Protein AF-A0A170UX81-F1 (afdb_monomer_lite)

Foldseek 3Di:
DAEFADDDPPDPDDDDLVVVLVVVVVVVCVVVVDDDDAQDWAQQQAQSSNDPFQQRIWGKHFQPPPDWDQDPVGIDTDIYIATAGPVLRVLCQFFISVLSVVLQQPQPPSLQPHPRRHHYSNRPDHSCRRDVCSVVSSVVRCVVPNTNNPDDDDDDDDDDDDPDD

pLDDT: mean 92.56, std 8.22, range [56.03, 98.62]

Organism: Triatoma infestans (NCBI:txid30076)

Secondary structure (DSSP, 8-state):
-EE-BPPPTT--S--SHHHHHHHHHHHHHHHH-PPP-TT-EE---S-TTSSS-S--EEEEEE-TTT--EEETTEEE--EEEEEE-HHHHHHHHHS-HHHHHHHHHHSGGGTT-GGGT-B-TT--S-HHHH-TTHHHHHHHHHHHH--S-----------------

Sequence (165 aa):
LTFRLKRDIGETAPPTWPATLLQSLAKYVFHSGNTVCAGDHVSWHSALDGSESLIEHMLLDIDPQLGAVRTPCGTVDFIQIIGVCHQEMRAAQRWNGMGVLDLLKRIPNGGCGGLWLVTDMRRGESLFQLDPNASRLVDEGIETNGSNLSGVTANCSWSENIENG

Radius of gyration: 18.91 Å; chains: 1; bounding box: 42×47×64 Å

Structure (mmCIF, N/CA/C/O backbone):
data_AF-A0A170UX81-F1
#
_entry.id   AF-A0A170UX81-F1
#
loop_
_atom_site.group_PDB
_atom_site.id
_atom_site.type_symbol
_atom_site.label_atom_id
_atom_site.label_alt_id
_atom_site.label_comp_id
_atom_site.label_asym_id
_atom_site.label_entity_id
_atom_site.label_seq_id
_atom_site.pdbx_PDB_ins_code
_atom_site.Cartn_x
_atom_site.Cartn_y
_atom_site.Cartn_z
_atom_site.occupancy
_atom_site.B_iso_or_equiv
_atom_site.auth_seq_id
_atom_site.auth_comp_id
_atom_site.auth_asym_id
_atom_site.auth_atom_id
_atom_site.pdbx_PDB_model_num
ATOM 1 N N . LEU A 1 1 ? 6.557 -1.711 -11.762 1.00 95.44 1 LEU A N 1
ATOM 2 C CA . LEU A 1 1 ? 5.427 -1.546 -10.822 1.00 95.44 1 LEU A CA 1
ATOM 3 C C . LEU A 1 1 ? 4.324 -2.526 -11.188 1.00 95.44 1 LEU A C 1
ATOM 5 O O . LEU A 1 1 ? 4.097 -2.730 -12.377 1.00 95.44 1 LEU A O 1
ATOM 9 N N . THR A 1 2 ? 3.655 -3.102 -10.196 1.00 97.94 2 THR A N 1
ATOM 10 C CA . THR A 1 2 ? 2.492 -3.989 -10.345 1.00 97.94 2 THR A CA 1
ATOM 11 C C . THR A 1 2 ? 1.399 -3.564 -9.364 1.00 97.94 2 THR A C 1
ATOM 13 O O . THR A 1 2 ? 1.658 -2.816 -8.421 1.00 97.94 2 THR A O 1
ATOM 16 N N . PHE A 1 3 ? 0.157 -3.983 -9.601 1.00 98.38 3 PHE A N 1
ATOM 17 C CA . PHE A 1 3 ? -0.964 -3.682 -8.714 1.00 98.38 3 PHE A CA 1
ATOM 18 C C . PHE A 1 3 ? -1.984 -4.815 -8.759 1.00 98.38 3 PHE A C 1
ATOM 20 O O . PHE A 1 3 ? -2.321 -5.308 -9.838 1.00 98.38 3 PHE A O 1
ATOM 27 N N . ARG A 1 4 ? -2.479 -5.225 -7.589 1.00 98.44 4 ARG A N 1
ATOM 28 C CA . ARG A 1 4 ? -3.501 -6.267 -7.453 1.00 98.44 4 ARG A CA 1
ATOM 29 C C . ARG A 1 4 ? -4.759 -5.640 -6.891 1.00 98.44 4 ARG A C 1
ATOM 31 O O . ARG A 1 4 ? -4.803 -5.307 -5.712 1.00 98.44 4 ARG A O 1
ATOM 38 N N . LEU A 1 5 ? -5.770 -5.508 -7.737 1.00 98.25 5 LEU A N 1
ATOM 39 C CA . LEU A 1 5 ? -7.077 -4.991 -7.358 1.00 98.25 5 LEU A CA 1
ATOM 40 C C . LEU A 1 5 ? -8.054 -6.151 -7.182 1.00 98.25 5 LEU A C 1
ATOM 42 O O . LEU A 1 5 ? -8.151 -7.022 -8.051 1.00 98.25 5 LEU A O 1
ATOM 46 N N . LYS A 1 6 ? -8.782 -6.166 -6.066 1.00 97.62 6 LYS A N 1
ATOM 47 C CA . LYS A 1 6 ? -9.894 -7.093 -5.873 1.00 97.62 6 LYS A CA 1
ATOM 48 C C . LYS A 1 6 ? -10.977 -6.785 -6.905 1.00 97.62 6 LYS A C 1
ATOM 50 O O . LYS A 1 6 ? -11.422 -5.650 -7.016 1.00 97.62 6 LYS A O 1
ATOM 55 N N . ARG A 1 7 ? -11.394 -7.812 -7.643 1.00 96.69 7 ARG A N 1
ATOM 56 C CA . ARG A 1 7 ? -12.480 -7.714 -8.621 1.00 96.69 7 ARG A CA 1
ATOM 57 C C . ARG A 1 7 ? -13.817 -7.528 -7.909 1.00 96.69 7 ARG A C 1
ATOM 59 O O . ARG A 1 7 ? -14.148 -8.309 -7.014 1.00 96.69 7 ARG A O 1
ATOM 66 N N . ASP A 1 8 ? -14.589 -6.552 -8.359 1.00 93.62 8 ASP A N 1
ATOM 67 C CA . ASP A 1 8 ? -15.948 -6.310 -7.895 1.00 93.62 8 ASP A CA 1
ATOM 68 C C . ASP A 1 8 ? -16.952 -7.280 -8.538 1.00 93.62 8 ASP A C 1
ATOM 70 O O . ASP A 1 8 ? -16.762 -7.814 -9.638 1.00 93.62 8 ASP A O 1
ATOM 74 N N . ILE A 1 9 ? -18.072 -7.509 -7.848 1.00 93.00 9 ILE A N 1
ATOM 75 C CA . ILE A 1 9 ? -19.159 -8.341 -8.375 1.00 93.00 9 ILE A CA 1
ATOM 76 C C . ILE A 1 9 ? -19.732 -7.665 -9.624 1.00 93.00 9 ILE A C 1
ATOM 78 O O . ILE A 1 9 ? -20.136 -6.507 -9.590 1.00 93.00 9 ILE A O 1
ATOM 82 N N . GLY A 1 10 ? -19.798 -8.414 -10.724 1.00 92.94 10 GLY A N 1
ATOM 83 C CA . GLY A 1 10 ? -20.347 -7.932 -11.992 1.00 92.94 10 GLY A CA 1
ATOM 84 C C . GLY A 1 10 ? -19.327 -7.271 -12.922 1.00 92.94 10 GLY A C 1
ATOM 85 O O . GLY A 1 10 ? -19.653 -7.047 -14.084 1.00 92.94 10 GLY A O 1
ATOM 86 N N . GLU A 1 11 ? -18.085 -7.034 -12.486 1.00 94.38 11 GLU A N 1
ATOM 87 C CA . GLU A 1 11 ? -17.032 -6.574 -13.396 1.00 94.38 11 GLU A CA 1
ATOM 88 C C . GLU A 1 11 ? -16.705 -7.659 -14.423 1.00 94.38 11 GLU A C 1
ATOM 90 O O . GLU A 1 11 ? -16.342 -8.776 -14.057 1.00 94.38 11 GLU A O 1
ATOM 95 N N . THR A 1 12 ? -16.796 -7.349 -15.715 1.00 95.00 12 THR A N 1
ATOM 96 C CA . THR A 1 12 ? -16.451 -8.276 -16.811 1.00 95.00 12 THR A CA 1
ATOM 97 C C . THR A 1 12 ? -15.061 -8.029 -17.393 1.00 95.00 12 THR A C 1
ATOM 99 O O . THR A 1 12 ? -14.559 -8.857 -18.148 1.00 95.00 12 THR A O 1
ATOM 102 N N . ALA A 1 13 ? -14.442 -6.901 -17.051 1.00 96.00 13 ALA A N 1
ATOM 103 C CA . ALA A 1 13 ? -13.135 -6.464 -17.522 1.00 96.00 13 ALA A CA 1
ATOM 104 C C . ALA A 1 13 ? -12.414 -5.692 -16.402 1.00 96.00 13 ALA A C 1
ATOM 106 O O . ALA A 1 13 ? -13.091 -5.145 -15.530 1.00 96.00 13 ALA A O 1
ATOM 107 N N . PRO A 1 14 ? -11.069 -5.641 -16.406 1.00 95.88 14 PRO A N 1
ATOM 108 C CA . PRO A 1 14 ? -10.326 -4.867 -15.421 1.00 95.88 14 PRO A CA 1
ATOM 109 C C . PRO A 1 14 ? -10.583 -3.360 -15.599 1.00 95.88 14 PRO A C 1
ATOM 111 O O . PRO A 1 14 ? -10.594 -2.878 -16.738 1.00 95.88 14 PRO A O 1
ATOM 114 N N . PRO A 1 15 ? -10.743 -2.595 -14.506 1.00 96.31 15 PRO A N 1
ATOM 115 C CA . PRO A 1 15 ? -10.854 -1.146 -14.590 1.00 96.31 15 PRO A CA 1
ATOM 116 C C . PRO A 1 15 ? -9.529 -0.519 -15.042 1.00 96.31 15 PRO A C 1
ATOM 118 O O . PRO A 1 15 ? -8.445 -1.068 -14.838 1.00 96.31 15 PRO A O 1
ATOM 121 N N . THR A 1 16 ? -9.608 0.660 -15.656 1.00 96.31 16 THR A N 1
ATOM 122 C CA . THR A 1 16 ? -8.450 1.333 -16.268 1.00 96.31 16 THR A CA 1
ATOM 123 C C . THR A 1 16 ? -7.740 2.312 -15.336 1.00 96.31 16 THR A C 1
ATOM 125 O O . THR A 1 16 ? -6.570 2.619 -15.564 1.00 96.31 16 THR A O 1
ATOM 128 N N . TRP A 1 17 ? -8.395 2.776 -14.265 1.00 97.19 17 TRP A N 1
ATOM 129 C CA . TRP A 1 17 ? -7.829 3.752 -13.326 1.00 97.19 17 TRP A CA 1
ATOM 130 C C . TRP A 1 17 ? -6.486 3.330 -12.696 1.00 97.19 17 TRP A C 1
ATOM 132 O O . TRP A 1 17 ? -5.639 4.214 -12.528 1.00 97.19 17 TRP A O 1
ATOM 142 N N . PRO A 1 18 ? -6.190 2.032 -12.431 1.00 97.94 18 PRO A N 1
ATOM 143 C CA . PRO A 1 18 ? -4.887 1.659 -11.887 1.00 97.94 18 PRO A CA 1
ATOM 144 C C . PRO A 1 18 ? -3.735 2.001 -12.834 1.00 97.94 18 PRO A C 1
ATOM 146 O O . PRO A 1 18 ? -2.644 2.334 -12.380 1.00 97.94 18 PRO A O 1
ATOM 149 N N . ALA A 1 19 ? -3.964 1.987 -14.152 1.00 97.19 19 ALA A N 1
ATOM 150 C CA . ALA A 1 19 ? -2.950 2.406 -15.115 1.00 97.19 19 ALA A CA 1
ATOM 151 C C . ALA A 1 19 ? -2.602 3.896 -14.952 1.00 97.19 19 ALA A C 1
ATOM 153 O O . ALA A 1 19 ? -1.429 4.261 -15.014 1.00 97.19 19 ALA A O 1
ATOM 154 N N . THR A 1 20 ? -3.593 4.749 -14.679 1.00 96.44 20 THR A N 1
ATOM 155 C CA . THR A 1 20 ? -3.389 6.183 -14.416 1.00 96.44 20 THR A CA 1
ATOM 156 C C . THR A 1 20 ? -2.621 6.418 -13.112 1.00 96.44 20 THR A C 1
ATOM 158 O O . THR A 1 20 ? -1.713 7.255 -13.072 1.00 96.44 20 THR A O 1
ATOM 161 N N . LEU A 1 21 ? -2.924 5.647 -12.061 1.00 96.31 21 LEU A N 1
ATOM 162 C CA . LEU A 1 21 ? -2.176 5.676 -10.799 1.00 96.31 21 LEU A CA 1
ATOM 163 C C . LEU A 1 21 ? -0.700 5.309 -11.031 1.00 96.31 21 LEU A C 1
ATOM 165 O O . LEU A 1 21 ? 0.202 6.065 -10.664 1.00 96.31 21 LEU A O 1
ATOM 169 N N . LEU A 1 22 ? -0.453 4.191 -11.721 1.00 96.50 22 LEU A N 1
ATOM 170 C CA . LEU A 1 22 ? 0.889 3.718 -12.069 1.00 96.50 22 LEU A CA 1
ATOM 171 C C . LEU A 1 22 ? 1.674 4.740 -12.896 1.00 96.50 22 LEU A C 1
ATOM 173 O O . LEU A 1 22 ? 2.857 4.965 -12.645 1.00 96.50 22 LEU A O 1
ATOM 177 N N . GLN A 1 23 ? 1.022 5.386 -13.864 1.00 95.75 23 GLN A N 1
ATOM 178 C CA . GLN A 1 23 ? 1.638 6.445 -14.662 1.00 95.75 23 GLN A CA 1
ATOM 179 C C . GLN A 1 23 ? 2.037 7.649 -13.810 1.00 95.75 23 GLN A C 1
ATOM 181 O O . GLN A 1 23 ? 3.087 8.247 -14.044 1.00 95.75 23 GLN A O 1
ATOM 186 N N . SER A 1 24 ? 1.219 8.014 -12.828 1.00 93.88 24 SER A N 1
ATOM 187 C CA . SER A 1 24 ? 1.494 9.157 -11.957 1.00 93.88 24 SER A CA 1
ATOM 188 C C . SER A 1 24 ? 2.683 8.886 -11.032 1.00 93.88 24 SER A C 1
ATOM 190 O O . SER A 1 24 ? 3.566 9.734 -10.906 1.00 93.88 24 SER A O 1
ATOM 192 N N . LEU A 1 25 ? 2.782 7.671 -10.487 1.00 92.88 25 LEU A N 1
ATOM 193 C CA . LEU A 1 25 ? 3.960 7.228 -9.735 1.00 92.88 25 LEU A CA 1
ATOM 194 C C . LEU A 1 25 ? 5.215 7.153 -10.602 1.00 92.88 25 LEU A C 1
ATOM 196 O O . LEU A 1 25 ? 6.274 7.621 -10.190 1.00 92.88 25 LEU A O 1
ATOM 200 N N . ALA A 1 26 ? 5.105 6.617 -11.819 1.00 91.94 26 ALA A N 1
ATOM 201 C CA . ALA A 1 26 ? 6.228 6.584 -12.748 1.00 91.94 26 ALA A CA 1
ATOM 202 C C . ALA A 1 26 ? 6.738 8.003 -13.029 1.00 91.94 26 ALA A C 1
ATOM 204 O O . ALA A 1 26 ? 7.935 8.253 -12.919 1.00 91.94 26 ALA A O 1
ATOM 205 N N . LYS A 1 27 ? 5.839 8.960 -13.305 1.00 93.06 27 LYS A N 1
ATOM 206 C CA . LYS A 1 27 ? 6.215 10.372 -13.460 1.00 93.06 27 LYS A CA 1
ATOM 207 C C . LYS A 1 27 ? 6.963 10.877 -12.229 1.00 93.06 27 LYS A C 1
ATOM 209 O O . LYS A 1 27 ? 8.021 11.466 -12.405 1.00 93.06 27 LYS A O 1
ATOM 214 N N . TYR A 1 28 ? 6.473 10.637 -11.014 1.00 90.19 28 TYR A N 1
ATOM 215 C CA . TYR A 1 28 ? 7.176 11.056 -9.797 1.00 90.19 28 TYR A CA 1
ATOM 216 C C . TYR A 1 28 ? 8.613 10.509 -9.727 1.00 90.19 28 TYR A C 1
ATOM 218 O O . TYR A 1 28 ? 9.546 11.284 -9.511 1.00 90.19 28 TYR A O 1
ATOM 226 N N . VAL A 1 29 ? 8.806 9.211 -9.980 1.00 90.62 29 VAL A N 1
ATOM 227 C CA . VAL A 1 29 ? 10.132 8.562 -10.000 1.00 90.62 29 VAL A CA 1
ATOM 228 C C . VAL A 1 29 ? 11.050 9.215 -11.038 1.00 90.62 29 VAL A C 1
ATOM 230 O O . VAL A 1 29 ? 12.181 9.577 -10.725 1.00 90.62 29 VAL A O 1
ATOM 233 N N . PHE A 1 30 ? 10.551 9.452 -12.256 1.00 88.81 30 PHE A N 1
ATOM 234 C CA . PHE A 1 30 ? 11.334 10.093 -13.318 1.00 88.81 30 PHE A CA 1
ATOM 235 C C . PHE A 1 30 ? 11.702 11.552 -13.011 1.00 88.81 30 PHE A C 1
ATOM 237 O O . PHE A 1 30 ? 12.806 11.971 -13.345 1.00 88.81 30 PHE A O 1
ATOM 244 N N . HIS A 1 31 ? 10.805 12.331 -12.398 1.00 89.12 31 HIS A N 1
ATOM 245 C CA . HIS A 1 31 ? 11.064 13.748 -12.108 1.00 89.12 31 HIS A CA 1
ATOM 246 C C . HIS A 1 31 ? 11.956 13.947 -10.879 1.00 89.12 31 HIS A C 1
ATOM 248 O O . HIS A 1 31 ? 12.763 14.871 -10.858 1.00 89.12 31 HIS A O 1
ATOM 254 N N . SER A 1 32 ? 11.797 13.112 -9.850 1.00 88.62 32 SER A N 1
ATOM 255 C CA . SER A 1 32 ? 12.569 13.223 -8.606 1.00 88.62 32 SER A CA 1
ATOM 256 C C . SER A 1 32 ? 13.931 12.531 -8.678 1.00 88.62 32 SER A C 1
ATOM 258 O O . SER A 1 32 ? 14.832 12.894 -7.930 1.00 88.62 32 SER A O 1
ATOM 260 N N . GLY A 1 33 ? 14.079 11.525 -9.548 1.00 84.94 33 GLY A N 1
ATOM 261 C CA . GLY A 1 33 ? 15.227 10.617 -9.552 1.00 84.94 33 GLY A CA 1
ATOM 262 C C . GLY A 1 33 ? 15.219 9.605 -8.399 1.00 84.94 33 GLY A C 1
ATOM 263 O O . GLY A 1 33 ? 16.123 8.774 -8.315 1.00 84.94 33 GLY A O 1
ATOM 264 N N . ASN A 1 34 ? 14.207 9.637 -7.525 1.00 84.62 34 ASN A N 1
ATOM 265 C CA . ASN A 1 34 ? 14.097 8.716 -6.401 1.00 84.62 34 ASN A CA 1
ATOM 266 C C . ASN A 1 34 ? 13.595 7.357 -6.883 1.00 84.62 34 ASN A C 1
ATOM 268 O O . ASN A 1 34 ? 12.515 7.246 -7.466 1.00 84.62 34 ASN A O 1
ATOM 272 N N . THR A 1 35 ? 14.376 6.315 -6.612 1.00 86.19 35 THR A N 1
ATOM 273 C CA . THR A 1 35 ? 13.954 4.933 -6.857 1.00 86.19 35 THR A CA 1
ATOM 274 C C . THR A 1 35 ? 13.017 4.482 -5.745 1.00 86.19 35 THR A C 1
ATOM 276 O O . THR A 1 35 ? 13.195 4.872 -4.596 1.00 86.19 35 THR A O 1
ATOM 279 N N . VAL A 1 36 ? 12.029 3.664 -6.101 1.00 88.12 36 VAL A N 1
ATOM 280 C CA . VAL A 1 36 ? 11.122 3.026 -5.146 1.00 88.12 36 VAL A CA 1
ATOM 281 C C . VAL A 1 36 ? 11.613 1.629 -4.779 1.00 88.12 36 VAL A C 1
ATOM 283 O O . VAL A 1 36 ? 11.985 0.847 -5.656 1.00 88.12 36 VAL A O 1
ATOM 286 N N . CYS A 1 37 ? 11.564 1.313 -3.493 1.00 91.06 37 CYS A N 1
ATOM 287 C CA . CYS A 1 37 ? 12.029 0.068 -2.899 1.00 91.06 37 CYS A CA 1
ATOM 288 C C . CYS A 1 37 ? 10.915 -0.609 -2.087 1.00 91.06 37 CYS A C 1
ATOM 290 O O . CYS A 1 37 ? 9.910 0.001 -1.722 1.00 91.06 37 CYS A O 1
ATOM 292 N N . ALA A 1 38 ? 11.094 -1.895 -1.784 1.00 93.25 38 ALA A N 1
ATOM 293 C CA . ALA A 1 38 ? 10.212 -2.587 -0.850 1.00 93.25 38 ALA A CA 1
ATOM 294 C C . ALA A 1 38 ? 10.327 -1.970 0.555 1.00 93.25 38 ALA A C 1
ATOM 296 O O . ALA A 1 38 ? 11.426 -1.671 1.021 1.00 93.25 38 ALA A O 1
ATOM 297 N N . GLY A 1 39 ? 9.188 -1.781 1.217 1.00 91.94 39 GLY A N 1
ATOM 298 C CA . GLY A 1 39 ? 9.076 -1.094 2.502 1.00 91.94 39 GLY A CA 1
ATOM 299 C C . GLY A 1 39 ? 8.868 0.420 2.395 1.00 91.94 39 GLY A C 1
ATOM 300 O O . GLY A 1 39 ? 8.556 1.046 3.412 1.00 91.94 39 GLY A O 1
ATOM 301 N N . ASP A 1 40 ? 8.984 1.006 1.200 1.00 94.50 40 ASP A N 1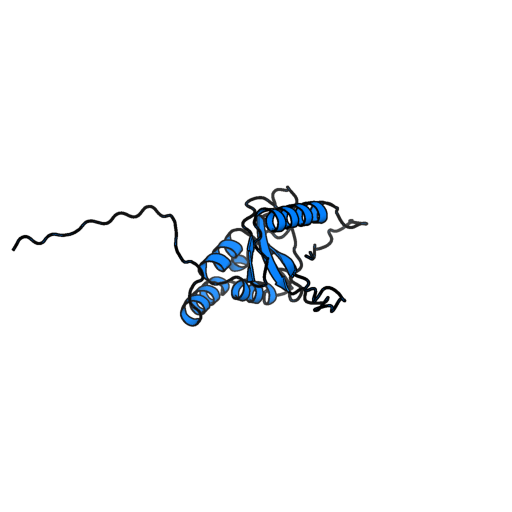
ATOM 302 C CA . ASP A 1 40 ? 8.676 2.419 0.988 1.00 94.50 40 ASP A CA 1
ATOM 303 C C . ASP A 1 40 ? 7.174 2.689 1.104 1.00 94.50 40 ASP A C 1
ATOM 305 O O . ASP A 1 40 ? 6.317 1.817 0.921 1.00 94.50 40 ASP A O 1
ATOM 309 N N . HIS A 1 41 ? 6.858 3.950 1.379 1.00 95.00 41 HIS A N 1
ATOM 310 C CA . HIS A 1 41 ? 5.497 4.441 1.492 1.00 95.00 41 HIS A CA 1
ATOM 311 C C . HIS A 1 41 ? 5.292 5.675 0.617 1.00 95.00 41 HIS A C 1
ATOM 313 O O . HIS A 1 41 ? 6.191 6.499 0.454 1.00 95.00 41 HIS A O 1
ATOM 319 N N . VAL A 1 42 ? 4.082 5.834 0.084 1.00 95.06 42 VAL A N 1
ATOM 320 C CA . VAL A 1 42 ? 3.698 6.994 -0.723 1.00 95.06 42 VAL A CA 1
ATOM 321 C C . VAL A 1 42 ? 2.424 7.608 -0.160 1.00 95.06 42 VAL A C 1
ATOM 323 O O . VAL A 1 42 ? 1.337 7.023 -0.207 1.00 95.06 42 VAL A O 1
ATOM 326 N N . SER A 1 43 ? 2.560 8.825 0.364 1.00 94.69 43 SE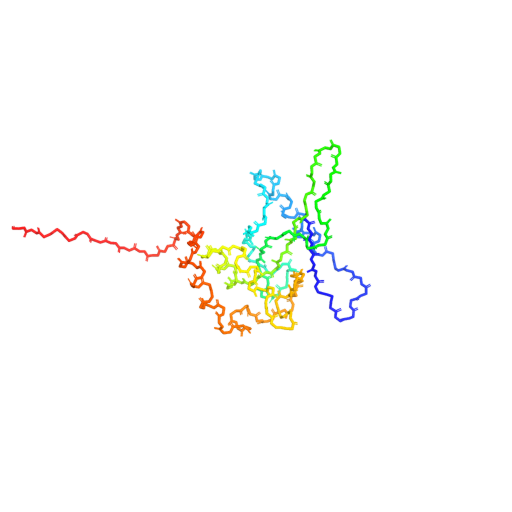R A N 1
ATOM 327 C CA . SER A 1 43 ? 1.436 9.616 0.855 1.00 94.69 43 SER A CA 1
ATOM 328 C C . SER A 1 43 ? 0.648 10.194 -0.325 1.00 94.69 43 SER A C 1
ATOM 330 O O . SER A 1 43 ? 1.093 11.150 -0.953 1.00 94.69 43 SER A O 1
ATOM 332 N N . TRP A 1 44 ? -0.509 9.605 -0.642 1.00 94.88 44 TRP A N 1
ATOM 333 C CA . TRP A 1 44 ? -1.330 10.026 -1.785 1.00 94.88 44 TRP A CA 1
ATOM 334 C C . TRP A 1 44 ? -2.467 11.000 -1.425 1.00 94.88 44 TRP A C 1
ATOM 336 O O . TRP A 1 44 ? -2.795 11.871 -2.227 1.00 94.88 44 TRP A O 1
ATOM 346 N N . HIS A 1 45 ? -2.999 10.923 -0.197 1.00 93.56 45 HIS A N 1
ATOM 347 C CA . HIS A 1 45 ? -3.952 11.895 0.376 1.00 93.56 45 HIS A CA 1
ATOM 348 C C . HIS A 1 45 ? -5.286 12.021 -0.380 1.00 93.56 45 HIS A C 1
ATOM 350 O O . HIS A 1 45 ? -5.952 13.050 -0.307 1.00 93.56 45 HIS A O 1
ATOM 356 N N . SER A 1 46 ? -5.660 10.990 -1.132 1.00 95.44 46 SER A N 1
ATOM 357 C CA . SER A 1 46 ? -6.947 10.882 -1.822 1.00 95.44 46 SER A CA 1
ATOM 358 C C . SER A 1 46 ? -7.229 9.416 -2.130 1.00 95.44 46 SER A C 1
ATOM 360 O O . SER A 1 46 ? -6.287 8.629 -2.227 1.00 95.44 46 SER A O 1
ATOM 362 N N . ALA A 1 47 ? -8.493 9.029 -2.298 1.00 97.12 47 ALA A N 1
ATOM 363 C CA . ALA A 1 47 ? -8.817 7.666 -2.704 1.00 97.12 47 ALA A CA 1
ATOM 364 C C . ALA A 1 47 ? -8.118 7.311 -4.027 1.00 97.12 47 ALA A C 1
ATOM 366 O O . ALA A 1 47 ? -8.165 8.079 -4.992 1.00 97.12 47 ALA A O 1
ATOM 367 N N . LEU A 1 48 ? -7.479 6.139 -4.090 1.00 97.12 48 LEU A N 1
ATOM 368 C CA . LEU A 1 48 ? -6.647 5.760 -5.244 1.00 97.12 48 LEU A CA 1
ATOM 369 C C . LEU A 1 48 ? -7.428 5.664 -6.568 1.00 97.12 48 LEU A C 1
ATOM 371 O O . LEU A 1 48 ? -6.848 5.845 -7.639 1.00 97.12 48 LEU A O 1
ATOM 375 N N . ASP A 1 49 ? -8.730 5.389 -6.491 1.00 96.25 49 ASP A N 1
ATOM 376 C CA . ASP A 1 49 ? -9.656 5.291 -7.622 1.00 96.25 49 ASP A CA 1
ATOM 377 C C . ASP A 1 49 ? -10.474 6.575 -7.859 1.00 96.25 49 ASP A C 1
ATOM 379 O O . ASP A 1 49 ? -11.310 6.611 -8.762 1.00 96.25 49 ASP A O 1
ATOM 383 N N . GLY A 1 50 ? -10.237 7.630 -7.070 1.00 94.44 50 GLY A N 1
ATOM 384 C CA . GLY A 1 50 ? -10.990 8.885 -7.119 1.00 94.44 50 GLY A CA 1
ATOM 385 C C . GLY A 1 50 ? -12.394 8.817 -6.507 1.00 94.44 50 GLY A C 1
ATOM 386 O O . GLY A 1 50 ? -13.194 9.717 -6.755 1.00 94.44 50 GLY A O 1
ATOM 387 N N . SER A 1 51 ? -12.711 7.758 -5.754 1.00 95.25 51 SER A N 1
ATOM 388 C CA . SER A 1 51 ? -13.961 7.625 -4.996 1.00 95.25 51 SER A CA 1
ATOM 389 C C . SER A 1 51 ? -13.851 8.215 -3.575 1.00 95.25 51 SER A C 1
ATOM 391 O O . SER A 1 51 ? -12.945 8.986 -3.280 1.00 95.25 51 SER A O 1
ATOM 393 N N . GLU A 1 52 ? -14.761 7.826 -2.677 1.00 94.44 52 GLU A N 1
ATOM 394 C CA . GLU A 1 52 ? -14.732 8.141 -1.236 1.00 94.44 52 GLU A CA 1
ATOM 395 C C . GLU A 1 52 ? -14.194 6.948 -0.409 1.00 94.44 52 GLU A C 1
ATOM 397 O O . GLU A 1 52 ? -14.631 6.685 0.713 1.00 94.44 52 GLU A O 1
ATOM 402 N N . SER A 1 53 ? -13.307 6.140 -0.999 1.00 97.19 53 SER A N 1
ATOM 403 C CA . SER A 1 53 ? -12.691 4.988 -0.332 1.00 97.19 53 SER A CA 1
ATOM 404 C C . SER A 1 53 ? -11.758 5.415 0.804 1.00 97.19 53 SER A C 1
ATOM 406 O O . SER A 1 53 ? -11.020 6.385 0.678 1.00 97.19 53 SER A O 1
ATOM 408 N N . LEU A 1 54 ? -11.685 4.604 1.866 1.00 97.56 54 LEU A N 1
ATOM 409 C CA . LEU A 1 54 ? -10.685 4.761 2.931 1.00 97.56 54 LEU A CA 1
ATOM 410 C C . LEU A 1 54 ? -9.250 4.454 2.474 1.00 97.56 54 LEU A C 1
ATOM 412 O O . LEU A 1 54 ? -8.301 4.674 3.229 1.00 97.56 54 LEU A O 1
ATOM 416 N N . ILE A 1 55 ? -9.081 3.877 1.283 1.00 98.31 55 ILE A N 1
ATOM 417 C CA . ILE A 1 55 ? -7.784 3.502 0.727 1.00 98.31 55 ILE A CA 1
ATOM 418 C C . ILE A 1 55 ? -7.184 4.705 0.002 1.00 98.31 55 ILE A C 1
ATOM 420 O O . ILE A 1 55 ? -7.451 4.942 -1.176 1.00 98.31 55 ILE A O 1
ATOM 424 N N . GLU A 1 56 ? -6.362 5.456 0.733 1.00 98.00 56 GLU A N 1
ATOM 425 C CA . GLU A 1 56 ? -5.892 6.787 0.328 1.00 98.00 56 GLU A CA 1
ATOM 426 C C . GLU A 1 56 ? -4.368 6.919 0.226 1.00 98.00 56 GLU A C 1
ATOM 428 O O . GLU A 1 56 ? -3.843 8.000 -0.049 1.00 98.00 56 GLU A O 1
ATOM 433 N N . HIS A 1 57 ? -3.631 5.850 0.520 1.00 98.31 57 HIS A N 1
ATOM 434 C CA . HIS A 1 57 ? -2.172 5.839 0.546 1.00 98.31 57 HIS A CA 1
ATOM 435 C C . HIS A 1 57 ? -1.636 4.508 0.022 1.00 98.31 57 HIS A C 1
ATOM 437 O O . HIS A 1 57 ? -2.396 3.572 -0.232 1.00 98.31 57 HIS A O 1
ATOM 443 N N . MET A 1 58 ? -0.317 4.422 -0.156 1.00 98.25 58 MET A N 1
ATOM 444 C CA . MET A 1 58 ? 0.324 3.235 -0.715 1.00 98.25 58 MET A CA 1
ATOM 445 C C . MET A 1 58 ? 1.534 2.800 0.105 1.00 98.25 58 MET A C 1
ATOM 447 O O . MET A 1 58 ? 2.356 3.630 0.491 1.00 98.25 58 MET A O 1
ATOM 451 N N . LEU A 1 59 ? 1.667 1.491 0.298 1.00 98.12 59 LEU A N 1
ATOM 452 C CA . LEU A 1 59 ? 2.918 0.827 0.661 1.00 98.12 59 LEU A CA 1
ATOM 453 C C . LEU A 1 59 ? 3.442 0.046 -0.540 1.00 98.12 59 LEU A C 1
ATOM 455 O O . LEU A 1 59 ? 2.665 -0.354 -1.411 1.00 98.12 59 LEU A O 1
ATOM 459 N N . LEU A 1 60 ? 4.753 -0.165 -0.579 1.00 97.56 60 LEU A N 1
ATOM 460 C CA . LEU A 1 60 ? 5.433 -0.862 -1.662 1.00 97.56 60 LEU A CA 1
ATOM 461 C C . LEU A 1 60 ? 6.076 -2.148 -1.141 1.00 97.56 60 LEU A C 1
ATOM 463 O O . LEU A 1 60 ? 6.769 -2.129 -0.128 1.00 97.56 60 LEU A O 1
ATOM 467 N N . ASP A 1 61 ? 5.869 -3.262 -1.835 1.00 97.31 61 ASP A N 1
ATOM 468 C CA . ASP A 1 61 ? 6.504 -4.552 -1.527 1.00 97.31 61 ASP A CA 1
ATOM 469 C C . ASP A 1 61 ? 6.929 -5.246 -2.827 1.00 97.31 61 ASP A C 1
ATOM 471 O O . ASP A 1 61 ? 6.506 -4.864 -3.918 1.00 97.31 61 ASP A O 1
ATOM 475 N N . ILE A 1 62 ? 7.768 -6.272 -2.736 1.00 96.44 62 ILE A N 1
ATOM 476 C CA . ILE A 1 62 ? 8.114 -7.113 -3.885 1.00 96.44 62 ILE A CA 1
ATOM 477 C C . ILE A 1 62 ? 6.860 -7.876 -4.331 1.00 96.44 62 ILE A C 1
ATOM 479 O O . ILE A 1 62 ? 6.129 -8.427 -3.507 1.00 96.44 62 ILE A O 1
ATOM 483 N N . ASP A 1 63 ? 6.609 -7.937 -5.641 1.00 97.50 63 ASP A N 1
ATOM 484 C CA . ASP A 1 63 ? 5.513 -8.737 -6.180 1.00 97.50 63 ASP A CA 1
ATOM 485 C C . ASP A 1 63 ? 5.718 -10.217 -5.808 1.00 97.50 63 ASP A C 1
ATOM 487 O O . ASP A 1 63 ? 6.741 -10.809 -6.176 1.00 97.50 63 ASP A O 1
ATOM 491 N N . PRO A 1 64 ? 4.752 -10.848 -5.118 1.00 95.12 64 PRO A N 1
ATOM 492 C CA . PRO A 1 64 ? 4.928 -12.189 -4.572 1.00 95.12 64 PRO A CA 1
ATOM 493 C C . PRO A 1 64 ? 4.991 -13.291 -5.641 1.00 95.12 64 PRO A C 1
ATOM 495 O O . PRO A 1 64 ? 5.250 -14.442 -5.295 1.00 95.12 64 PRO A O 1
ATOM 498 N N . GLN A 1 65 ? 4.723 -12.988 -6.919 1.00 96.81 65 GLN A N 1
ATOM 499 C CA . GLN A 1 65 ? 4.663 -13.995 -7.985 1.00 96.81 65 GLN A CA 1
ATOM 500 C C . GLN A 1 65 ? 5.651 -13.777 -9.130 1.00 96.81 65 GLN A C 1
ATOM 502 O O . GLN A 1 65 ? 6.046 -14.756 -9.759 1.00 96.81 65 GLN A O 1
ATOM 507 N N . LEU A 1 66 ? 6.020 -12.535 -9.450 1.00 93.38 66 LEU A N 1
ATOM 508 C CA . LEU A 1 66 ? 6.743 -12.259 -10.698 1.00 93.38 66 LEU A CA 1
ATOM 509 C C . LEU A 1 66 ? 8.259 -12.478 -10.610 1.00 93.38 66 LEU A C 1
ATOM 511 O O . LEU A 1 66 ? 8.859 -12.826 -11.625 1.00 93.38 66 LEU A O 1
ATOM 515 N N . GLY A 1 67 ? 8.856 -12.367 -9.418 1.00 90.06 67 GLY A N 1
ATOM 516 C CA . GLY A 1 67 ? 10.294 -12.579 -9.204 1.00 90.06 67 GLY A CA 1
ATOM 517 C C . GLY A 1 67 ? 11.199 -11.642 -10.022 1.00 90.06 67 GLY A C 1
ATOM 518 O O . GLY A 1 67 ? 10.751 -10.902 -10.891 1.00 90.06 67 GLY A O 1
ATOM 519 N N . ALA A 1 68 ? 12.503 -11.651 -9.748 1.00 94.50 68 ALA A N 1
ATOM 520 C CA . ALA A 1 68 ? 13.458 -10.837 -10.501 1.00 94.50 68 ALA A CA 1
ATOM 521 C C . ALA A 1 68 ? 13.726 -11.433 -11.894 1.00 94.50 68 ALA A C 1
ATOM 523 O O . ALA A 1 68 ? 13.996 -12.631 -12.024 1.00 94.50 68 ALA A O 1
ATOM 524 N N . VAL A 1 69 ? 13.738 -10.599 -12.937 1.00 96.88 69 VAL A N 1
ATOM 525 C CA . VAL A 1 69 ? 14.038 -11.020 -14.315 1.00 96.88 69 VAL A CA 1
ATOM 526 C C . VAL A 1 69 ? 15.360 -10.416 -14.775 1.00 96.88 69 VAL A C 1
ATOM 528 O O . VAL A 1 69 ? 15.563 -9.205 -14.724 1.00 96.88 69 VAL A O 1
ATOM 531 N N . ARG A 1 70 ? 16.274 -11.260 -15.270 1.00 96.56 70 ARG A N 1
ATOM 532 C CA . ARG A 1 70 ? 17.527 -10.800 -15.885 1.00 96.56 70 ARG A CA 1
ATOM 533 C C . 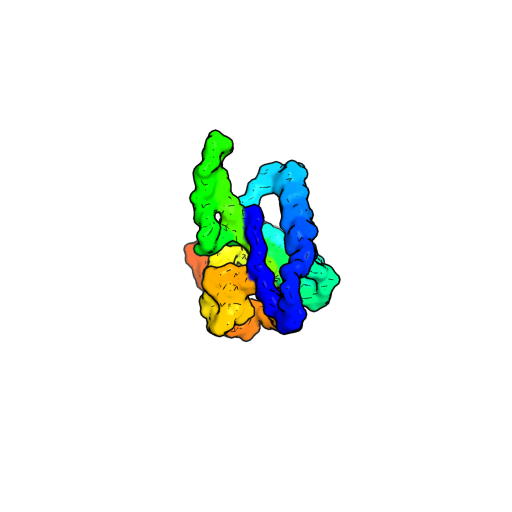ARG A 1 70 ? 17.305 -10.441 -17.349 1.00 96.56 70 ARG A C 1
ATOM 535 O O . ARG A 1 70 ? 16.784 -11.244 -18.117 1.00 96.56 70 ARG A O 1
ATOM 542 N N . THR A 1 71 ? 17.769 -9.261 -17.738 1.00 96.69 71 THR A N 1
ATOM 543 C CA . THR A 1 71 ? 17.740 -8.761 -19.116 1.00 96.69 71 THR A CA 1
ATOM 544 C C . THR A 1 71 ? 19.155 -8.379 -19.566 1.00 96.69 71 THR A C 1
ATOM 546 O O . THR A 1 71 ? 20.035 -8.199 -18.720 1.00 96.69 71 THR A O 1
ATOM 549 N N . PRO A 1 72 ? 19.405 -8.194 -20.875 1.00 97.94 72 PRO A N 1
ATOM 550 C CA . PRO A 1 72 ? 20.691 -7.681 -21.356 1.00 97.94 72 PRO A CA 1
ATOM 551 C C . PRO A 1 72 ? 21.075 -6.305 -20.786 1.00 97.94 72 PRO A C 1
ATOM 553 O O . PRO A 1 72 ? 22.253 -5.968 -20.757 1.00 97.94 72 PRO A O 1
ATOM 556 N N . CYS A 1 73 ? 20.098 -5.518 -20.326 1.00 96.12 73 CYS A N 1
ATOM 557 C CA . CYS A 1 73 ? 20.301 -4.175 -19.781 1.00 96.12 73 CYS A CA 1
ATOM 558 C C . CYS A 1 73 ? 20.356 -4.140 -18.243 1.00 96.12 73 CYS A C 1
ATOM 560 O O . CYS A 1 73 ? 20.422 -3.058 -17.668 1.00 96.12 73 CYS A O 1
ATOM 562 N N . GLY A 1 74 ? 20.319 -5.298 -17.576 1.00 95.75 74 GLY A N 1
ATOM 563 C CA . GLY A 1 74 ? 20.322 -5.405 -16.117 1.00 95.75 74 GLY A CA 1
ATOM 564 C C . GLY A 1 74 ? 19.164 -6.237 -15.567 1.00 95.75 74 GLY A C 1
ATOM 565 O O . GLY A 1 74 ? 18.409 -6.869 -16.312 1.00 95.75 74 GLY A O 1
ATOM 566 N N . THR A 1 75 ? 19.043 -6.256 -14.243 1.00 95.06 75 THR A N 1
ATOM 567 C CA . THR A 1 75 ? 17.967 -6.958 -13.532 1.00 95.06 75 THR A CA 1
ATOM 568 C C . THR A 1 75 ? 16.755 -6.049 -13.378 1.00 95.06 75 THR A C 1
ATOM 570 O O . THR A 1 75 ? 16.900 -4.864 -13.085 1.00 95.06 75 THR A O 1
ATOM 573 N N . VAL A 1 76 ? 15.566 -6.614 -13.565 1.00 95.44 76 VAL A N 1
ATOM 574 C CA . VAL A 1 76 ? 14.287 -5.943 -13.345 1.00 95.44 76 VAL A CA 1
ATOM 575 C C . VAL A 1 76 ? 13.563 -6.633 -12.199 1.00 95.44 76 VAL A C 1
ATOM 577 O O . VAL A 1 76 ? 13.222 -7.812 -12.305 1.00 95.44 76 VAL A O 1
ATOM 580 N N . ASP A 1 77 ? 13.307 -5.876 -11.137 1.00 94.19 77 ASP A N 1
ATOM 581 C CA . ASP A 1 77 ? 12.439 -6.278 -10.035 1.00 94.19 77 ASP A CA 1
ATOM 582 C C . ASP A 1 77 ? 11.029 -5.707 -10.221 1.00 94.19 77 ASP A C 1
ATOM 584 O O . ASP A 1 77 ? 10.823 -4.626 -10.789 1.00 94.19 77 ASP A O 1
ATOM 588 N N . PHE A 1 78 ? 10.034 -6.432 -9.716 1.00 96.56 78 PHE A N 1
ATOM 589 C CA . PHE A 1 78 ? 8.638 -6.014 -9.758 1.00 96.56 78 PHE A CA 1
ATOM 590 C C . PHE A 1 78 ? 8.203 -5.565 -8.370 1.00 96.56 78 PHE A C 1
ATOM 592 O O . PHE A 1 78 ? 8.054 -6.381 -7.469 1.00 96.56 78 PHE A O 1
ATOM 599 N N . ILE A 1 79 ? 7.991 -4.259 -8.214 1.00 96.69 79 ILE A N 1
ATOM 600 C CA . ILE A 1 79 ? 7.436 -3.667 -6.993 1.00 96.69 79 ILE A CA 1
ATOM 601 C C . ILE A 1 79 ? 5.916 -3.567 -7.125 1.00 96.69 79 ILE A C 1
ATOM 603 O O . ILE A 1 79 ? 5.420 -2.874 -8.021 1.00 96.69 79 ILE A O 1
ATOM 607 N N . GLN A 1 80 ? 5.198 -4.255 -6.245 1.00 98.19 80 GLN A N 1
ATOM 608 C CA . GLN A 1 80 ? 3.756 -4.170 -6.088 1.00 98.19 80 GLN A CA 1
ATOM 609 C C . GLN A 1 80 ? 3.384 -2.951 -5.248 1.00 98.19 80 GLN A C 1
ATOM 611 O O . GLN A 1 80 ? 4.016 -2.651 -4.239 1.00 98.19 80 GLN A O 1
ATOM 616 N N . ILE A 1 81 ? 2.322 -2.270 -5.664 1.00 98.31 81 ILE A N 1
ATOM 617 C CA . ILE A 1 81 ? 1.650 -1.236 -4.881 1.00 98.31 81 ILE A CA 1
ATOM 618 C C . ILE A 1 81 ? 0.538 -1.881 -4.058 1.00 98.31 81 ILE A C 1
ATOM 620 O O . ILE A 1 81 ? -0.246 -2.681 -4.575 1.00 98.31 81 ILE A O 1
ATOM 624 N N . ILE A 1 82 ? 0.454 -1.497 -2.790 1.00 98.62 82 ILE A N 1
ATOM 625 C CA . ILE A 1 82 ? -0.542 -1.963 -1.833 1.00 98.62 82 ILE A CA 1
ATOM 626 C C . ILE A 1 82 ? -1.282 -0.750 -1.292 1.00 98.62 82 ILE A C 1
ATOM 628 O O . ILE A 1 82 ? -0.678 0.102 -0.643 1.00 98.62 82 ILE A O 1
ATOM 632 N N . GLY A 1 83 ? -2.581 -0.663 -1.564 1.00 98.44 83 GLY A N 1
ATOM 633 C CA . GLY A 1 83 ? -3.417 0.408 -1.043 1.00 98.44 83 GLY A CA 1
ATOM 634 C C . GLY A 1 83 ? -3.670 0.240 0.454 1.00 98.44 83 GLY A C 1
ATOM 635 O O . GLY A 1 83 ? -4.113 -0.818 0.901 1.00 98.44 83 GLY A O 1
ATOM 636 N N . VAL A 1 84 ? -3.428 1.303 1.218 1.00 98.50 84 VAL A N 1
ATOM 637 C CA . VAL A 1 84 ? -3.604 1.338 2.675 1.00 98.50 84 VAL A CA 1
ATOM 638 C C . VAL A 1 84 ? -4.403 2.562 3.110 1.00 98.50 84 VAL A C 1
ATOM 640 O O . VAL A 1 84 ? -4.480 3.565 2.397 1.00 98.50 84 VAL A O 1
ATOM 643 N N . CYS A 1 85 ? -5.008 2.481 4.292 1.00 98.12 85 CYS A N 1
ATOM 644 C CA . CYS A 1 85 ? -5.728 3.605 4.877 1.00 98.12 85 CYS A CA 1
ATOM 645 C C . CYS A 1 85 ? -4.791 4.568 5.621 1.00 98.12 85 CYS A C 1
ATOM 647 O O . CYS A 1 85 ? -3.618 4.275 5.868 1.00 98.12 85 CYS A O 1
ATOM 649 N N . HIS A 1 86 ? -5.321 5.721 6.035 1.00 97.75 86 HIS A N 1
ATOM 650 C CA . HIS A 1 86 ? -4.549 6.737 6.756 1.00 97.75 86 HIS A CA 1
ATOM 651 C C . HIS A 1 86 ? -3.873 6.215 8.036 1.00 97.75 86 HIS A C 1
ATOM 653 O O . HIS A 1 86 ? -2.732 6.567 8.338 1.00 97.75 86 HIS A O 1
ATOM 659 N N . GLN A 1 87 ? -4.558 5.359 8.798 1.00 97.19 87 GLN A N 1
ATOM 660 C CA . GLN A 1 87 ? -4.028 4.826 10.057 1.00 97.19 87 GLN A CA 1
ATOM 661 C C . GLN A 1 87 ? -2.848 3.876 9.818 1.00 97.19 87 GLN A C 1
ATOM 663 O O . GLN A 1 87 ? -1.832 3.959 10.504 1.00 97.19 87 GLN A O 1
ATOM 668 N N . GLU A 1 88 ? -2.965 3.006 8.817 1.00 98.31 88 GLU A N 1
ATOM 669 C CA . GLU A 1 88 ? -1.910 2.072 8.407 1.00 98.31 88 GLU A CA 1
ATOM 670 C C . GLU A 1 88 ? -0.693 2.816 7.859 1.00 98.31 88 GLU A C 1
ATOM 672 O O . GLU A 1 88 ? 0.442 2.496 8.207 1.00 98.31 88 GLU A O 1
ATOM 677 N N . MET A 1 89 ? -0.930 3.868 7.073 1.00 97.94 89 MET A N 1
ATOM 678 C CA . MET A 1 89 ? 0.120 4.753 6.583 1.00 97.94 89 MET A CA 1
ATOM 679 C C . MET A 1 89 ? 0.901 5.400 7.735 1.00 97.94 89 MET A C 1
ATOM 681 O O . MET A 1 89 ? 2.132 5.363 7.759 1.00 97.94 89 MET A O 1
ATOM 685 N N . ARG A 1 90 ? 0.199 5.946 8.738 1.00 96.75 90 ARG A N 1
ATOM 686 C CA . ARG A 1 90 ? 0.851 6.507 9.931 1.00 96.75 90 ARG A CA 1
ATOM 687 C C . ARG A 1 90 ? 1.652 5.464 10.701 1.00 96.75 90 ARG A C 1
ATOM 689 O O . ARG A 1 90 ? 2.717 5.785 11.223 1.00 96.75 90 ARG A O 1
ATOM 696 N N . ALA A 1 91 ? 1.156 4.236 10.788 1.00 96.88 91 ALA A N 1
ATOM 697 C CA . ALA A 1 91 ? 1.875 3.153 11.443 1.00 96.88 91 ALA A CA 1
ATOM 698 C C . ALA A 1 91 ? 3.185 2.829 10.716 1.00 96.88 91 ALA A C 1
ATOM 700 O O . ALA A 1 91 ? 4.220 2.697 11.363 1.00 96.88 91 ALA A O 1
ATOM 701 N N . ALA A 1 92 ? 3.167 2.802 9.381 1.00 96.75 92 ALA A N 1
ATOM 702 C CA . ALA A 1 92 ? 4.358 2.547 8.574 1.00 96.75 92 ALA A CA 1
ATOM 703 C C . ALA A 1 92 ? 5.402 3.663 8.722 1.00 96.75 92 ALA A C 1
ATOM 705 O O . ALA A 1 92 ? 6.598 3.388 8.776 1.00 96.75 92 ALA A O 1
ATOM 706 N N . GLN A 1 93 ? 4.951 4.915 8.841 1.00 94.69 93 GLN A N 1
ATOM 707 C CA . GLN A 1 93 ? 5.819 6.065 9.103 1.00 94.69 93 GLN A CA 1
ATOM 708 C C . GLN A 1 93 ? 6.419 6.042 10.515 1.00 94.69 93 GLN A C 1
ATOM 710 O O . GLN A 1 93 ? 7.577 6.409 10.689 1.00 94.69 93 GLN A O 1
ATOM 715 N N . ARG A 1 94 ? 5.646 5.619 11.526 1.00 94.19 94 ARG A N 1
ATOM 716 C CA . ARG A 1 94 ? 6.099 5.536 12.927 1.00 94.19 94 ARG A CA 1
ATOM 717 C C . ARG A 1 94 ? 6.996 4.337 13.200 1.00 94.19 94 ARG A C 1
ATOM 719 O O . ARG A 1 94 ? 7.880 4.443 14.041 1.00 94.19 94 ARG A O 1
ATOM 726 N N . TRP A 1 95 ? 6.759 3.212 12.542 1.00 95.69 95 TRP A N 1
ATOM 727 C CA . TRP A 1 95 ? 7.539 1.994 12.715 1.00 95.69 95 TRP A CA 1
ATOM 728 C C . TRP A 1 95 ? 8.426 1.765 11.497 1.00 95.69 95 TRP A C 1
ATOM 730 O O . TRP A 1 95 ? 9.509 2.339 11.422 1.00 95.69 95 TRP A O 1
ATOM 740 N N . ASN A 1 96 ? 7.967 0.959 10.544 1.00 93.38 96 ASN A N 1
ATOM 741 C CA . ASN A 1 96 ? 8.529 0.812 9.208 1.00 93.38 96 ASN A CA 1
ATOM 742 C C . ASN A 1 96 ? 7.488 0.146 8.288 1.00 93.38 96 ASN A C 1
ATOM 744 O O . ASN A 1 96 ? 6.561 -0.518 8.761 1.00 93.38 96 ASN A O 1
ATOM 748 N N . GLY A 1 97 ? 7.633 0.313 6.970 1.00 95.75 97 GLY A N 1
ATOM 749 C CA . GLY A 1 97 ? 6.681 -0.239 6.001 1.00 95.75 97 GLY A CA 1
ATOM 750 C C . GLY A 1 97 ? 6.635 -1.767 5.988 1.00 95.75 97 GLY A C 1
ATOM 751 O O . GLY A 1 97 ? 5.546 -2.330 5.918 1.00 95.75 97 GLY A O 1
ATOM 752 N N . MET A 1 98 ? 7.782 -2.441 6.130 1.00 96.44 98 MET A N 1
ATOM 753 C CA . MET A 1 98 ? 7.858 -3.911 6.114 1.00 96.44 98 MET A CA 1
ATOM 754 C C . MET A 1 98 ? 7.065 -4.550 7.255 1.00 96.44 98 MET A C 1
ATOM 756 O O . MET A 1 98 ? 6.293 -5.479 7.034 1.00 96.44 98 MET A O 1
ATOM 760 N N . GLY A 1 99 ? 7.192 -4.007 8.461 1.00 96.69 99 GLY A N 1
ATOM 761 C CA . GLY A 1 99 ? 6.459 -4.464 9.629 1.00 96.69 99 GLY A CA 1
ATOM 762 C C . GLY A 1 99 ? 4.949 -4.333 9.447 1.00 96.69 99 GLY A C 1
ATOM 763 O O . GLY A 1 99 ? 4.205 -5.272 9.725 1.00 96.69 99 GLY A O 1
ATOM 764 N N . VAL A 1 100 ? 4.482 -3.205 8.904 1.00 97.88 100 VAL A N 1
ATOM 765 C CA . VAL A 1 100 ? 3.052 -3.016 8.611 1.00 97.88 100 VAL A CA 1
ATOM 766 C C . VAL A 1 100 ? 2.575 -3.965 7.513 1.00 97.88 100 VAL A C 1
ATOM 768 O O . VAL A 1 100 ? 1.518 -4.573 7.669 1.00 97.88 100 VAL A O 1
ATOM 771 N N . LEU A 1 101 ? 3.349 -4.156 6.441 1.00 98.00 101 LEU A N 1
ATOM 772 C CA . LEU A 1 101 ? 3.034 -5.124 5.384 1.00 98.00 101 LEU A CA 1
ATOM 773 C C . LEU A 1 101 ? 2.866 -6.542 5.946 1.00 98.00 101 LEU A C 1
ATOM 775 O O . LEU A 1 101 ? 1.921 -7.243 5.581 1.00 98.00 101 LEU A O 1
ATOM 779 N N . ASP A 1 102 ? 3.727 -6.949 6.876 1.00 97.00 102 ASP A N 1
ATOM 780 C CA . ASP A 1 102 ? 3.628 -8.249 7.538 1.00 97.00 102 ASP A CA 1
ATOM 781 C C . ASP A 1 102 ? 2.385 -8.375 8.425 1.00 97.00 102 ASP A C 1
ATOM 783 O O . ASP A 1 102 ? 1.789 -9.454 8.485 1.00 97.00 102 ASP A O 1
ATOM 787 N N . LEU A 1 103 ? 1.949 -7.293 9.077 1.00 97.44 103 LEU A N 1
ATOM 788 C CA . LEU A 1 103 ? 0.685 -7.278 9.819 1.00 97.44 103 LEU A CA 1
ATOM 789 C C . LEU A 1 103 ? -0.520 -7.404 8.879 1.00 97.44 103 LEU A C 1
ATOM 791 O O . LEU A 1 103 ? -1.401 -8.225 9.132 1.00 97.44 103 LEU A O 1
ATOM 795 N N . LEU A 1 104 ? -0.537 -6.674 7.757 1.00 97.75 104 LEU A N 1
ATOM 796 C CA . LEU A 1 104 ? -1.612 -6.764 6.757 1.00 97.75 104 LEU A CA 1
ATOM 797 C C . LEU A 1 104 ? -1.758 -8.197 6.211 1.00 97.75 104 LEU A C 1
ATOM 799 O O . LEU A 1 104 ? -2.879 -8.700 6.093 1.00 97.75 104 LEU A O 1
ATOM 803 N N . LYS A 1 105 ? -0.638 -8.890 5.951 1.00 97.00 105 LYS A N 1
ATOM 804 C CA . LYS A 1 105 ? -0.620 -10.294 5.489 1.00 97.00 105 LYS A CA 1
ATOM 805 C C . LYS A 1 105 ? -1.263 -11.267 6.487 1.00 97.00 105 LYS A C 1
ATOM 807 O O . LYS A 1 105 ? -1.781 -12.300 6.064 1.00 97.00 105 LYS A O 1
ATOM 812 N N . ARG A 1 106 ? -1.210 -10.969 7.791 1.00 95.12 106 ARG A N 1
ATOM 813 C CA . ARG A 1 106 ? -1.660 -11.858 8.883 1.00 95.12 106 ARG A CA 1
ATOM 814 C C . ARG A 1 106 ? -3.140 -11.723 9.226 1.00 95.12 106 ARG A C 1
ATOM 816 O O . ARG A 1 106 ? -3.650 -12.558 9.972 1.00 95.12 106 ARG A O 1
ATOM 823 N N . ILE A 1 107 ? -3.829 -10.712 8.697 1.00 95.12 107 ILE A N 1
ATOM 824 C CA . ILE A 1 107 ? -5.240 -10.494 9.018 1.00 95.12 107 ILE A CA 1
ATOM 825 C C . ILE A 1 107 ? -6.098 -11.691 8.573 1.00 95.12 107 ILE A C 1
ATOM 827 O O . I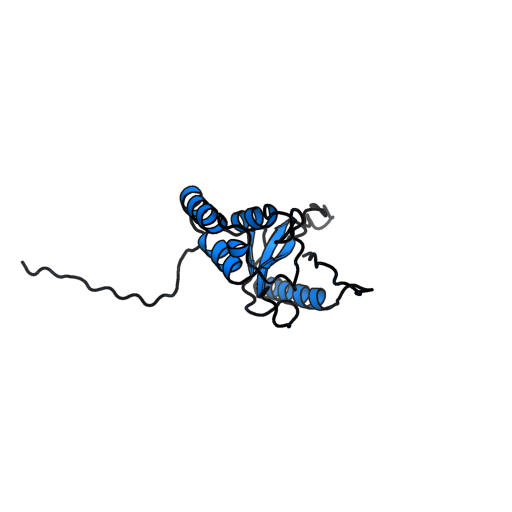LE A 1 107 ? -6.031 -12.094 7.402 1.00 95.12 107 ILE A O 1
ATOM 831 N N . PRO A 1 108 ? -6.924 -12.260 9.479 1.00 89.06 108 PRO A N 1
ATOM 832 C CA . PRO A 1 108 ? -7.775 -13.402 9.170 1.00 89.06 108 PRO A CA 1
ATOM 833 C C . PRO A 1 108 ? -8.666 -13.164 7.950 1.00 89.06 108 PRO A C 1
ATOM 835 O O . PRO A 1 108 ? -9.100 -12.045 7.676 1.00 89.06 108 PRO A O 1
ATOM 838 N N . ASN A 1 109 ? -8.945 -14.238 7.207 1.00 87.81 109 ASN A N 1
ATOM 839 C CA . ASN A 1 109 ? -9.778 -14.223 5.997 1.00 87.81 109 ASN A CA 1
ATOM 840 C C . ASN A 1 109 ? -9.304 -13.253 4.895 1.00 87.81 109 ASN A C 1
ATOM 842 O O . ASN A 1 109 ? -10.053 -12.972 3.963 1.00 87.81 109 ASN A O 1
ATOM 846 N N . GLY A 1 110 ? -8.069 -12.743 4.980 1.00 87.19 110 GLY A N 1
ATOM 847 C CA . GLY A 1 110 ? -7.530 -11.797 4.008 1.00 87.19 110 GLY A CA 1
ATOM 848 C C . GLY A 1 110 ? -8.187 -10.417 4.064 1.00 87.19 110 GLY A C 1
ATOM 849 O O . GLY A 1 110 ? -8.201 -9.729 3.046 1.00 87.19 110 GLY A O 1
ATOM 850 N N . GLY A 1 111 ? -8.707 -9.995 5.225 1.00 90.62 111 GLY A N 1
ATOM 851 C CA . GLY A 1 111 ? -9.367 -8.690 5.400 1.00 90.62 111 GLY A CA 1
ATOM 852 C C . GLY A 1 111 ? -8.523 -7.480 4.969 1.00 90.62 111 GLY A C 1
ATOM 853 O O . GLY A 1 111 ? -9.078 -6.456 4.585 1.00 90.62 111 GLY A O 1
ATOM 854 N N . CYS A 1 112 ? -7.193 -7.623 4.945 1.00 94.94 112 CYS A N 1
ATOM 855 C CA . CYS A 1 112 ? -6.239 -6.618 4.460 1.00 94.94 112 CYS A CA 1
ATOM 856 C C . CYS A 1 112 ? -5.439 -7.080 3.224 1.00 94.94 112 CYS A C 1
ATOM 858 O O . CYS A 1 112 ? -4.280 -6.713 3.050 1.00 94.94 112 CYS A O 1
ATOM 860 N N . GLY A 1 113 ? -6.026 -7.932 2.380 1.00 93.75 113 GLY A N 1
ATOM 861 C CA . GLY A 1 113 ? -5.423 -8.383 1.119 1.00 93.75 113 GLY A CA 1
ATOM 862 C C . GLY A 1 113 ? -4.672 -9.716 1.182 1.00 93.75 113 GLY A C 1
ATOM 863 O O . GLY A 1 113 ? -4.340 -10.278 0.135 1.00 93.75 113 GLY A O 1
ATOM 864 N N . GLY A 1 114 ? -4.447 -10.254 2.386 1.00 95.69 114 GLY A N 1
ATOM 865 C CA . GLY A 1 114 ? -3.849 -11.574 2.615 1.00 95.69 114 GLY A CA 1
ATOM 866 C C . GLY A 1 114 ? -2.399 -11.687 2.131 1.00 95.69 114 GLY A C 1
ATOM 867 O O . GLY A 1 114 ? -1.706 -10.689 1.954 1.00 95.69 114 GLY A O 1
ATOM 868 N N . LEU A 1 115 ? -1.935 -12.917 1.883 1.00 96.19 115 LEU A N 1
ATOM 869 C CA . LEU A 1 115 ? -0.540 -13.190 1.494 1.00 96.19 115 LEU A CA 1
ATOM 870 C C . LEU A 1 115 ? -0.112 -12.522 0.179 1.00 96.19 115 LEU A C 1
ATOM 872 O O . LEU A 1 115 ? 1.079 -12.338 -0.051 1.00 96.19 115 LEU A O 1
ATOM 876 N N . TRP A 1 116 ? -1.065 -12.185 -0.692 1.00 97.38 116 TRP A N 1
ATOM 877 C CA . TRP A 1 116 ? -0.795 -11.496 -1.957 1.00 97.38 116 TRP A CA 1
ATOM 878 C C . TRP A 1 116 ? -1.034 -9.990 -1.885 1.00 97.38 116 TRP A C 1
ATOM 880 O O . TRP A 1 116 ? -0.851 -9.311 -2.894 1.00 97.38 116 TRP A O 1
ATOM 890 N N . LEU A 1 117 ? -1.440 -9.475 -0.718 1.00 98.19 117 LEU A N 1
ATOM 891 C CA . LEU A 1 117 ? -1.684 -8.056 -0.473 1.00 98.19 117 LEU A CA 1
ATOM 892 C C . LEU A 1 117 ? -2.574 -7.417 -1.552 1.00 98.19 117 LEU A C 1
ATOM 894 O O . LEU A 1 117 ? -2.266 -6.366 -2.117 1.00 98.19 117 LE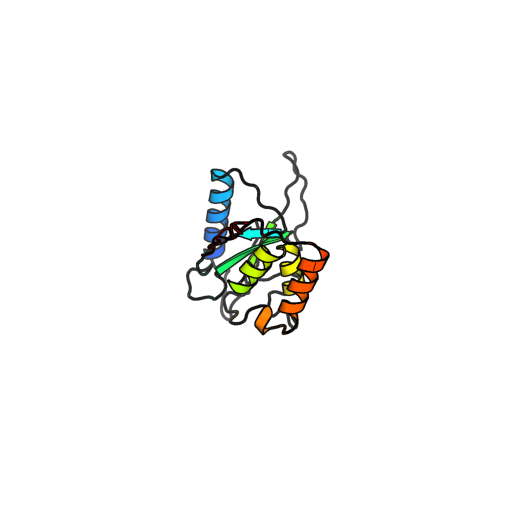U A O 1
ATOM 898 N N . VAL A 1 118 ? -3.674 -8.099 -1.876 1.00 98.38 118 VAL A N 1
ATOM 899 C CA . VAL A 1 118 ? -4.659 -7.609 -2.843 1.00 98.38 118 VAL A CA 1
ATOM 900 C C . VAL A 1 118 ? -5.378 -6.399 -2.253 1.00 98.38 118 VAL A C 1
ATOM 902 O O . VAL A 1 118 ? -5.957 -6.476 -1.174 1.00 98.38 118 VAL A O 1
ATOM 905 N N . THR A 1 119 ? -5.369 -5.283 -2.974 1.00 98.44 119 THR A N 1
ATOM 906 C CA . THR A 1 119 ? -6.042 -4.055 -2.552 1.00 98.44 119 THR A CA 1
ATOM 907 C C . THR A 1 119 ? -7.540 -4.167 -2.811 1.00 98.44 119 THR A C 1
ATOM 909 O O . THR A 1 119 ? -7.966 -4.448 -3.932 1.00 98.44 119 THR A O 1
ATOM 912 N N . ASP A 1 120 ? -8.340 -3.927 -1.775 1.00 97.69 120 ASP A N 1
ATOM 913 C CA . ASP A 1 120 ? -9.796 -3.833 -1.852 1.00 97.69 120 ASP A CA 1
ATOM 914 C C . ASP A 1 120 ? -10.229 -2.387 -1.580 1.00 97.69 120 ASP A C 1
ATOM 916 O O . ASP A 1 120 ? -10.179 -1.927 -0.439 1.00 97.69 120 ASP A O 1
ATOM 920 N N . MET A 1 121 ? -10.668 -1.674 -2.623 1.00 97.50 121 MET A N 1
ATOM 921 C CA . MET A 1 121 ? -11.129 -0.283 -2.506 1.00 97.50 121 MET A CA 1
ATOM 922 C C . MET A 1 121 ? -12.449 -0.156 -1.732 1.00 97.50 121 MET A C 1
ATOM 924 O O . MET A 1 121 ? -12.800 0.935 -1.292 1.00 97.50 121 MET A O 1
ATOM 928 N N . ARG A 1 122 ? -13.183 -1.256 -1.522 1.00 95.94 122 ARG A N 1
ATOM 929 C CA . ARG A 1 122 ? -14.423 -1.291 -0.729 1.00 95.94 122 ARG A CA 1
ATOM 930 C C . ARG A 1 122 ? -14.166 -1.591 0.751 1.00 95.94 122 ARG A C 1
ATOM 932 O O . ARG A 1 122 ? -15.120 -1.667 1.524 1.00 95.94 122 ARG A O 1
ATOM 939 N N . ARG A 1 123 ? -12.906 -1.776 1.163 1.00 96.06 123 ARG A N 1
ATOM 940 C CA . ARG A 1 123 ? -12.554 -2.060 2.557 1.00 96.06 123 ARG A CA 1
ATOM 941 C C . ARG A 1 123 ? -12.890 -0.865 3.455 1.00 96.06 123 ARG A C 1
ATOM 943 O O . ARG A 1 123 ? -12.313 0.209 3.315 1.00 96.06 123 ARG A O 1
ATOM 950 N N . GLY A 1 124 ? -13.812 -1.088 4.391 1.00 95.69 124 GLY A N 1
ATOM 951 C CA . GLY A 1 124 ? -14.313 -0.074 5.328 1.00 95.69 124 GLY A CA 1
ATOM 952 C C . GLY A 1 124 ? -13.639 -0.068 6.703 1.00 95.69 124 GLY A C 1
ATOM 953 O O . GLY A 1 124 ? -13.994 0.754 7.541 1.00 95.69 124 GLY A O 1
ATOM 954 N N . GLU A 1 125 ? -12.690 -0.974 6.949 1.00 96.81 125 GLU A N 1
ATOM 955 C CA . GLU A 1 125 ? -12.027 -1.135 8.246 1.00 96.81 125 GLU A CA 1
ATOM 956 C C . GLU A 1 125 ? -10.504 -1.158 8.086 1.00 96.81 125 GLU A C 1
ATOM 958 O O . GLU A 1 125 ? -9.966 -1.752 7.145 1.00 96.81 125 GLU A O 1
ATOM 963 N N . SER A 1 126 ? -9.800 -0.509 9.011 1.00 96.94 126 SER A N 1
ATOM 964 C CA . SER A 1 126 ? -8.338 -0.524 9.068 1.00 96.94 126 SER A CA 1
ATOM 965 C C . SER A 1 126 ? -7.795 -1.793 9.723 1.00 96.94 126 SER A C 1
ATOM 967 O O . SER A 1 126 ? -8.499 -2.507 10.438 1.00 96.94 126 SER A O 1
ATOM 969 N N . LEU A 1 127 ? -6.489 -2.018 9.565 1.00 96.88 127 LEU A N 1
ATOM 970 C CA . LEU A 1 127 ? -5.711 -3.020 10.293 1.00 96.88 127 LEU A CA 1
ATOM 971 C C . LEU A 1 127 ? -6.023 -3.032 11.799 1.00 96.88 127 LEU A C 1
ATOM 973 O O . LEU A 1 127 ? -6.178 -4.097 12.381 1.00 96.88 127 LEU A O 1
ATOM 977 N N . PHE A 1 128 ? -6.145 -1.855 12.415 1.00 96.75 128 PHE A N 1
ATOM 978 C CA . PHE A 1 128 ? -6.349 -1.701 13.859 1.00 96.75 128 PHE A CA 1
ATOM 979 C C . PHE A 1 128 ? -7.770 -2.026 14.316 1.00 96.75 128 PHE A C 1
ATOM 981 O O . PHE A 1 128 ? -7.983 -2.344 15.482 1.00 96.75 128 PHE A O 1
ATOM 988 N N . GLN A 1 129 ? -8.743 -1.930 13.411 1.00 96.19 129 GLN A N 1
ATOM 989 C CA . GLN A 1 129 ? -10.116 -2.353 13.680 1.00 96.19 129 GLN A CA 1
ATOM 990 C C . GLN A 1 129 ? -10.265 -3.866 13.495 1.00 96.19 129 GLN A C 1
ATOM 992 O O . GLN A 1 129 ? -10.993 -4.510 14.245 1.00 96.19 129 GLN A O 1
ATOM 997 N N . LEU A 1 130 ? -9.536 -4.431 12.529 1.00 95.00 130 LEU A N 1
ATOM 998 C CA . LEU A 1 130 ? -9.587 -5.851 12.187 1.00 95.00 130 LEU A CA 1
ATOM 999 C C . LEU A 1 130 ? -8.753 -6.737 13.125 1.00 95.00 130 LEU A C 1
ATOM 1001 O O . LEU A 1 130 ? -9.128 -7.885 13.362 1.00 95.00 130 LEU A O 1
ATOM 1005 N N . ASP A 1 131 ? -7.647 -6.229 13.673 1.00 95.56 131 ASP A N 1
ATOM 1006 C CA . ASP A 1 131 ? -6.856 -6.902 14.707 1.00 95.56 131 ASP A CA 1
ATOM 1007 C C . ASP A 1 131 ? -6.640 -5.981 15.920 1.00 95.56 131 ASP A C 1
ATOM 1009 O O . ASP A 1 131 ? -5.816 -5.061 15.864 1.00 95.56 131 ASP A O 1
ATOM 1013 N N . PRO A 1 132 ? -7.307 -6.261 17.057 1.00 93.62 132 PRO A N 1
ATOM 1014 C CA . PRO A 1 132 ? -7.123 -5.508 18.296 1.00 93.62 132 PRO A CA 1
ATOM 1015 C C . PRO A 1 132 ? -5.678 -5.498 18.818 1.00 93.62 132 PRO A C 1
ATOM 1017 O O . PRO A 1 132 ? -5.311 -4.613 19.590 1.00 93.62 132 PRO A O 1
ATOM 1020 N N . ASN A 1 133 ? -4.845 -6.468 18.423 1.00 95.81 133 ASN A N 1
ATOM 1021 C CA . ASN A 1 133 ? -3.443 -6.528 18.831 1.00 95.81 133 ASN A CA 1
ATOM 1022 C C . ASN A 1 133 ? -2.522 -5.674 17.959 1.00 95.81 133 ASN A C 1
ATOM 1024 O O . ASN A 1 133 ? -1.370 -5.476 18.346 1.00 95.81 133 ASN A O 1
ATOM 1028 N N . ALA A 1 134 ? -2.988 -5.165 16.815 1.00 95.06 134 ALA A N 1
ATOM 1029 C CA . ALA A 1 134 ? -2.135 -4.485 15.847 1.00 95.06 134 ALA A CA 1
ATOM 1030 C C . ALA A 1 134 ? -1.375 -3.302 16.463 1.00 95.06 134 ALA A C 1
ATOM 1032 O O . ALA A 1 134 ? -0.182 -3.158 16.218 1.00 95.06 134 ALA A O 1
ATOM 1033 N N . SER A 1 135 ? -2.021 -2.498 17.316 1.00 95.19 135 SER A N 1
ATOM 1034 C CA . SER A 1 135 ? -1.360 -1.378 18.003 1.00 95.19 135 SER A CA 1
ATOM 1035 C C . SER A 1 135 ? -0.205 -1.851 18.885 1.00 95.19 135 SER A C 1
ATOM 1037 O O . SER A 1 135 ? 0.905 -1.346 18.756 1.00 95.19 135 SER A O 1
ATOM 1039 N N . ARG A 1 136 ? -0.440 -2.882 19.709 1.00 96.50 136 ARG A N 1
ATOM 1040 C CA . ARG A 1 136 ? 0.592 -3.472 20.572 1.00 96.50 136 ARG A CA 1
ATOM 1041 C C . ARG A 1 136 ? 1.752 -4.030 19.747 1.00 96.50 136 ARG A C 1
ATOM 1043 O O . ARG A 1 136 ? 2.900 -3.819 20.103 1.00 96.50 136 ARG A O 1
ATOM 1050 N N . LEU A 1 137 ? 1.459 -4.717 18.641 1.00 95.81 137 LEU A N 1
ATOM 1051 C CA . LEU A 1 137 ? 2.486 -5.283 17.761 1.00 95.81 137 LEU A CA 1
ATOM 1052 C C . LEU A 1 137 ? 3.329 -4.199 17.078 1.00 95.81 137 LEU A C 1
ATOM 1054 O O . LEU A 1 137 ? 4.530 -4.385 16.904 1.00 95.81 137 LEU A O 1
ATOM 1058 N N . VAL A 1 138 ? 2.716 -3.072 16.705 1.00 95.44 138 VAL A N 1
ATOM 1059 C CA . VAL A 1 138 ? 3.443 -1.906 16.185 1.00 95.44 138 VAL A CA 1
ATOM 1060 C C . VAL A 1 138 ? 4.341 -1.311 17.269 1.00 95.44 138 VAL A C 1
ATOM 1062 O O . VAL A 1 138 ? 5.507 -1.049 16.992 1.00 95.44 138 VAL A O 1
ATOM 1065 N N . ASP A 1 139 ? 3.838 -1.131 18.491 1.00 94.94 139 ASP A N 1
ATOM 1066 C CA . ASP A 1 139 ? 4.620 -0.571 19.598 1.00 94.94 139 ASP A CA 1
ATOM 1067 C C . ASP A 1 139 ? 5.806 -1.485 19.977 1.00 94.94 139 ASP A C 1
ATOM 1069 O O . ASP A 1 139 ? 6.944 -1.022 20.025 1.00 94.94 139 ASP A O 1
ATOM 1073 N N . GLU A 1 140 ? 5.589 -2.798 20.115 1.00 94.56 140 GLU A N 1
ATOM 1074 C CA . GLU A 1 140 ? 6.654 -3.796 20.343 1.00 94.56 140 GLU A CA 1
ATOM 1075 C C . GLU A 1 140 ? 7.674 -3.831 19.194 1.00 94.56 140 GLU A C 1
ATOM 1077 O O . GLU A 1 140 ? 8.885 -3.973 19.403 1.00 94.56 140 GLU A O 1
ATOM 1082 N N . GLY A 1 141 ? 7.190 -3.683 17.959 1.00 92.44 141 GLY A N 1
ATOM 1083 C CA . GLY A 1 141 ? 8.026 -3.568 16.774 1.00 92.44 141 GLY A CA 1
ATOM 1084 C C . GLY A 1 141 ? 8.918 -2.327 16.812 1.00 92.44 141 GLY A C 1
ATOM 1085 O O . GLY A 1 141 ? 10.095 -2.415 16.455 1.00 92.44 141 GLY A O 1
ATOM 1086 N N . ILE A 1 142 ? 8.393 -1.187 17.268 1.00 92.44 142 ILE A N 1
ATOM 1087 C CA . ILE A 1 142 ? 9.161 0.053 17.446 1.00 92.44 142 ILE A CA 1
ATOM 1088 C C . ILE A 1 142 ? 10.211 -0.121 18.544 1.00 92.44 142 ILE A C 1
ATOM 1090 O O . ILE A 1 142 ? 11.359 0.270 18.349 1.00 92.44 142 ILE A O 1
ATOM 1094 N N . GLU A 1 143 ? 9.854 -0.733 19.673 1.00 91.81 143 GLU A N 1
ATOM 1095 C CA . GLU A 1 143 ? 10.795 -0.998 20.769 1.00 91.81 143 GLU A CA 1
ATOM 1096 C C . GLU A 1 143 ? 11.958 -1.895 20.326 1.00 91.81 143 GLU A C 1
ATOM 1098 O O . GLU A 1 143 ? 13.104 -1.675 20.715 1.00 91.81 143 GLU A O 1
ATOM 1103 N N . THR A 1 144 ? 11.678 -2.881 19.471 1.00 90.75 144 THR A N 1
ATOM 1104 C CA . THR A 1 144 ? 12.674 -3.869 19.035 1.00 90.75 144 THR A CA 1
ATOM 1105 C C . THR A 1 144 ? 13.506 -3.398 17.838 1.00 90.75 144 THR A C 1
ATOM 1107 O O . THR A 1 144 ? 14.692 -3.712 17.745 1.00 90.75 144 THR A O 1
ATOM 1110 N N . ASN A 1 145 ? 12.900 -2.692 16.878 1.00 88.50 145 ASN A N 1
ATOM 1111 C CA . ASN A 1 145 ? 13.534 -2.347 15.596 1.00 88.50 145 ASN A CA 1
ATOM 1112 C C . ASN A 1 145 ? 13.846 -0.854 15.443 1.00 88.50 145 ASN A C 1
ATOM 1114 O O . ASN A 1 145 ? 14.509 -0.470 14.481 1.00 88.50 145 ASN A O 1
ATOM 1118 N N . GLY A 1 146 ? 13.382 -0.020 16.371 1.00 85.44 146 GLY A N 1
ATOM 1119 C CA . GLY A 1 146 ? 13.427 1.427 16.242 1.00 85.44 146 GLY A CA 1
ATOM 1120 C C . GLY A 1 146 ? 12.315 1.983 15.348 1.00 85.44 146 GLY A C 1
ATOM 1121 O O . GLY A 1 146 ? 11.400 1.283 14.909 1.00 85.44 146 GLY A O 1
ATOM 1122 N N . SER A 1 147 ? 12.399 3.289 15.099 1.00 82.88 147 SER A N 1
ATOM 1123 C CA . SER A 1 147 ? 11.416 4.059 14.337 1.00 82.88 147 SER A CA 1
ATOM 1124 C C . SER A 1 147 ? 12.051 4.671 13.092 1.00 82.88 147 SER A C 1
ATOM 1126 O O . SER A 1 147 ? 13.123 5.269 13.175 1.00 82.88 147 SER A O 1
ATOM 1128 N N . ASN A 1 148 ? 11.349 4.596 11.960 1.00 82.56 148 ASN A N 1
ATOM 1129 C CA . ASN A 1 148 ? 11.708 5.335 10.748 1.00 82.56 148 ASN A CA 1
ATOM 1130 C C . ASN A 1 148 ? 11.298 6.820 10.798 1.00 82.56 148 ASN A C 1
ATOM 1132 O O . ASN A 1 148 ? 11.602 7.570 9.868 1.00 82.56 148 ASN A O 1
ATOM 1136 N N . LEU A 1 149 ? 10.618 7.272 11.859 1.00 75.75 149 LEU A N 1
ATOM 1137 C CA . LEU A 1 149 ? 10.214 8.665 12.007 1.00 75.75 149 LEU A CA 1
ATOM 1138 C C . LEU A 1 149 ? 11.382 9.499 12.546 1.00 75.75 149 LEU A C 1
ATOM 1140 O O . LEU A 1 149 ? 11.621 9.560 13.749 1.00 75.75 149 LEU A O 1
ATOM 1144 N N . SER A 1 150 ? 12.086 10.191 11.652 1.00 66.38 150 SER A N 1
ATOM 1145 C CA . SER A 1 150 ? 13.218 11.053 12.020 1.00 66.38 150 SER A CA 1
ATOM 1146 C C . SER A 1 150 ? 12.811 12.433 12.556 1.00 66.38 150 SER A C 1
ATOM 1148 O O . SER A 1 150 ? 13.659 13.174 13.048 1.00 66.38 150 SER A O 1
ATOM 1150 N N . GLY A 1 151 ? 11.535 12.812 12.447 1.00 63.12 151 GLY A N 1
ATOM 1151 C CA . GLY A 1 151 ? 11.023 14.093 12.929 1.00 63.12 151 GLY A CA 1
ATOM 1152 C C . GLY A 1 151 ? 9.525 14.257 12.686 1.00 63.12 151 GLY A C 1
ATOM 1153 O O . GLY A 1 151 ? 8.951 13.621 11.805 1.00 63.12 151 GLY A O 1
ATOM 1154 N N . VAL A 1 152 ? 8.884 15.122 13.472 1.00 70.50 152 VAL A N 1
ATOM 1155 C CA . VAL A 1 152 ? 7.468 15.479 13.327 1.00 70.50 152 VAL A CA 1
ATOM 1156 C C . VAL A 1 152 ? 7.309 16.991 13.443 1.00 70.50 152 VAL A C 1
ATOM 1158 O O . VAL A 1 152 ? 7.946 17.626 14.281 1.00 70.50 152 VAL A O 1
ATOM 1161 N N . THR A 1 153 ? 6.449 17.583 12.618 1.00 62.34 153 THR A N 1
ATOM 1162 C CA . THR A 1 153 ? 6.000 18.964 12.823 1.00 62.34 153 THR A CA 1
ATOM 1163 C C . THR A 1 153 ? 4.860 18.948 13.838 1.00 62.34 153 THR A C 1
ATOM 1165 O O . THR A 1 153 ? 3.770 18.462 13.542 1.00 62.34 153 THR A O 1
ATOM 1168 N N . ALA A 1 154 ? 5.119 19.452 15.043 1.00 71.25 154 ALA A N 1
ATOM 1169 C CA . ALA A 1 154 ? 4.144 19.558 16.125 1.00 71.25 154 ALA A CA 1
ATOM 1170 C C . ALA A 1 154 ? 4.263 20.922 16.820 1.00 71.25 154 ALA A C 1
ATOM 1172 O O . ALA A 1 154 ? 5.325 21.543 16.805 1.00 71.25 154 ALA A O 1
ATOM 1173 N N . ASN A 1 155 ? 3.179 21.385 17.448 1.00 63.72 155 ASN A N 1
ATOM 1174 C CA . ASN A 1 155 ? 3.228 22.573 18.297 1.00 63.72 155 ASN A CA 1
ATOM 1175 C C . ASN A 1 155 ? 3.923 22.216 19.616 1.00 63.72 155 ASN A C 1
ATOM 1177 O O . ASN A 1 155 ? 3.325 21.573 20.478 1.00 63.72 155 ASN A O 1
ATOM 1181 N N . CYS A 1 156 ? 5.179 22.630 19.763 1.00 74.06 156 CYS A N 1
ATOM 1182 C CA . CYS A 1 156 ? 5.977 22.438 20.970 1.00 74.06 156 CYS A CA 1
ATOM 1183 C C . CYS A 1 156 ? 6.631 23.757 21.408 1.00 74.06 156 CYS A C 1
ATOM 1185 O O . CYS A 1 156 ? 7.130 24.516 20.579 1.00 74.06 156 CYS A O 1
ATOM 1187 N N . SER A 1 157 ? 6.658 24.015 22.715 1.00 82.06 157 SER A N 1
ATOM 1188 C CA . SER A 1 157 ? 7.346 25.157 23.327 1.00 82.06 157 SER A CA 1
ATOM 1189 C C . SER A 1 157 ? 8.194 24.679 24.500 1.00 82.06 157 SER A C 1
ATOM 1191 O O . SER A 1 157 ? 7.759 23.802 25.244 1.00 82.06 157 SER A O 1
ATOM 1193 N N . TRP A 1 158 ? 9.367 25.275 24.694 1.00 85.69 158 TRP A N 1
ATOM 1194 C CA . TRP A 1 158 ? 10.222 25.035 25.856 1.00 85.69 158 TRP A CA 1
ATOM 1195 C C . TRP A 1 158 ? 10.689 26.373 26.441 1.00 85.69 158 TRP A C 1
ATOM 1197 O O . TRP A 1 158 ? 10.762 27.372 25.725 1.00 85.69 158 TRP A O 1
ATOM 1207 N N . SER A 1 159 ? 10.974 26.396 27.742 1.00 84.19 159 SER A N 1
ATOM 1208 C CA . SER A 1 159 ? 11.533 27.549 28.455 1.00 84.19 159 SER A CA 1
ATOM 1209 C C . SER A 1 159 ? 12.676 27.090 29.352 1.00 84.19 159 SER A C 1
ATOM 1211 O O . SER A 1 159 ? 12.573 26.047 29.997 1.00 84.19 159 SER A O 1
ATOM 1213 N N . GLU A 1 160 ? 13.752 27.866 29.404 1.00 78.62 160 GLU A N 1
ATOM 1214 C CA . GLU A 1 160 ? 14.901 27.592 30.264 1.00 78.62 160 GLU A CA 1
ATOM 1215 C C . GLU A 1 160 ? 14.641 28.151 31.670 1.00 78.62 160 GLU A C 1
ATOM 1217 O O . GLU A 1 160 ? 14.406 29.349 31.832 1.00 78.62 160 GLU A O 1
ATOM 1222 N N . ASN A 1 161 ? 14.657 27.293 32.694 1.00 76.38 161 ASN A N 1
ATOM 1223 C CA . ASN A 1 161 ? 14.625 27.756 34.079 1.00 76.38 161 ASN A CA 1
ATOM 1224 C C . ASN A 1 161 ? 16.044 28.157 34.480 1.00 76.38 161 ASN A C 1
ATOM 1226 O O . ASN A 1 161 ? 16.858 27.309 34.838 1.00 76.38 161 ASN A O 1
ATOM 1230 N N . ILE A 1 162 ? 16.337 29.453 34.418 1.00 76.94 162 ILE A N 1
ATOM 1231 C CA . ILE A 1 162 ? 17.549 30.003 35.023 1.00 76.94 162 ILE A CA 1
ATOM 1232 C C . ILE A 1 162 ? 17.275 30.116 36.528 1.00 76.94 162 ILE A C 1
ATOM 1234 O O . ILE A 1 162 ? 16.614 31.052 36.979 1.00 76.94 162 ILE A O 1
ATOM 1238 N N . GLU A 1 163 ? 17.738 29.136 37.307 1.00 67.38 163 GLU A N 1
ATOM 1239 C CA . GLU A 1 163 ? 17.829 29.276 38.762 1.00 67.38 163 GLU A CA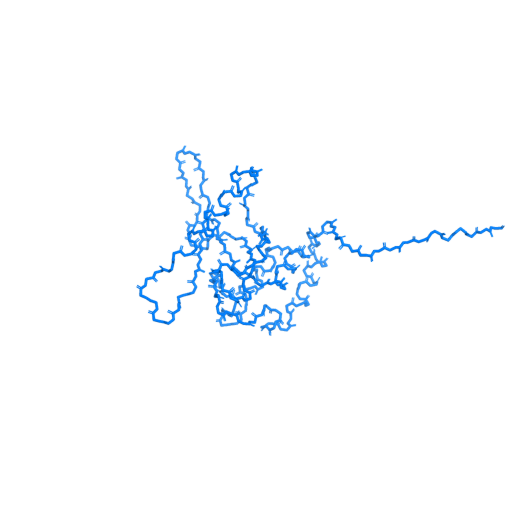 1
ATOM 1240 C C . GLU A 1 163 ? 18.887 30.344 39.068 1.00 67.38 163 GLU A C 1
ATOM 1242 O O . GLU A 1 163 ? 20.090 30.116 38.936 1.00 67.38 163 GLU A O 1
ATOM 1247 N N . ASN A 1 164 ? 18.435 31.545 39.428 1.00 63.16 164 ASN A N 1
ATOM 1248 C CA . ASN A 1 164 ? 19.311 32.569 39.983 1.00 63.16 164 ASN A CA 1
ATOM 1249 C C . ASN A 1 164 ? 19.746 32.105 41.382 1.00 63.16 164 ASN A C 1
ATOM 1251 O O . ASN A 1 164 ? 18.903 32.011 42.277 1.00 63.16 164 ASN A O 1
ATOM 1255 N N . GLY A 1 165 ? 21.032 31.773 41.524 1.00 56.03 165 GLY A N 1
ATOM 1256 C CA . GLY A 1 165 ? 21.677 31.454 42.803 1.00 56.03 165 GLY A CA 1
ATOM 1257 C C . GLY A 1 165 ? 21.832 32.647 43.738 1.00 56.03 165 GLY A C 1
ATOM 1258 O O . GLY A 1 165 ? 21.695 33.804 43.275 1.00 56.03 165 GLY A O 1
#

InterPro domains:
  IPR007768 Suppressor of fused [PTHR10928] (1-161)
  IPR016591 Suppressor of fused, eukaryotic [PIRSF011844] (1-160)
  IPR020941 Suppressor of fused-like domain [PF05076] (1-123)
  IPR024314 Suppressor of fused C-terminal [PF12470] (138-161)
  IPR037181 Suppressor of fused, N-terminal [SSF103359] (1-144)